Protein AF-A0A9E4FGT8-F1 (afdb_monomer)

Radius of gyration: 14.62 Å; Cα contacts (8 Å, |Δi|>4): 121; chains: 1; bounding box: 26×56×24 Å

Nearest PDB structures (foldseek):
  7x8c-assembly1_C  TM=9.550E-01  e=3.509E-07  Methanolobus vulcani
  4rgi-assembly1_A  TM=9.523E-01  e=9.139E-07  Yersinia pestis
  8wof-assembly1_B  TM=8.365E-01  e=2.311E-05  Paenibacillus sp. 453mf
  8wld-assembly1_D  TM=8.365E-01  e=2.311E-05  Paenibacillus sp. 453mf
  8wld-assembly1_O  TM=7.824E-01  e=6.019E-05  Paenibacillus sp. 453mf

Mean predicted aligned error: 7.18 Å

Structure (mmCIF, N/CA/C/O backbone):
data_AF-A0A9E4FGT8-F1
#
_entry.id   AF-A0A9E4FGT8-F1
#
loop_
_atom_site.group_PDB
_atom_site.id
_atom_site.type_symbol
_atom_site.label_atom_id
_atom_site.label_alt_id
_atom_site.label_comp_id
_atom_site.label_asym_id
_atom_site.label_entity_id
_atom_site.label_seq_id
_atom_site.pdbx_PDB_ins_code
_atom_site.Cartn_x
_atom_site.Cartn_y
_atom_site.Cartn_z
_atom_site.occupancy
_atom_site.B_iso_or_equiv
_atom_site.auth_seq_id
_atom_site.auth_comp_id
_atom_site.auth_asym_id
_atom_site.auth_atom_id
_atom_site.pdbx_PDB_model_num
ATOM 1 N N . MET A 1 1 ? 7.715 -46.374 -5.603 1.00 45.22 1 MET A N 1
ATOM 2 C CA . MET A 1 1 ? 8.047 -45.359 -6.627 1.00 45.22 1 MET A CA 1
ATOM 3 C C . MET A 1 1 ? 7.150 -44.160 -6.333 1.00 45.22 1 MET A C 1
ATOM 5 O O . MET A 1 1 ? 5.984 -44.219 -6.671 1.00 45.22 1 MET A O 1
ATOM 9 N N . SER A 1 2 ? 7.465 -43.323 -5.343 1.00 42.75 2 SER A N 1
ATOM 10 C CA . SER A 1 2 ? 8.395 -42.176 -5.365 1.00 42.75 2 SER A CA 1
ATOM 11 C C . SER A 1 2 ? 8.127 -41.145 -6.459 1.00 42.75 2 SER A C 1
ATOM 13 O O . SER A 1 2 ? 8.339 -41.447 -7.627 1.00 42.75 2 SER A O 1
ATOM 15 N N . SER A 1 3 ? 7.877 -39.920 -5.973 1.00 45.62 3 SER A N 1
ATOM 16 C CA . SER A 1 3 ? 8.182 -38.614 -6.581 1.00 45.62 3 SER A CA 1
ATOM 17 C C . SER A 1 3 ? 7.157 -38.095 -7.600 1.00 45.62 3 SER A C 1
ATOM 19 O O . SER A 1 3 ? 6.886 -38.760 -8.586 1.00 45.62 3 SER A O 1
ATOM 21 N N . ALA A 1 4 ? 6.545 -36.922 -7.448 1.00 44.25 4 ALA A N 1
ATOM 22 C CA . ALA A 1 4 ? 6.609 -35.898 -6.411 1.00 44.25 4 ALA A CA 1
ATOM 23 C C . ALA A 1 4 ? 5.266 -35.153 -6.429 1.00 44.25 4 ALA A C 1
ATOM 25 O O . ALA A 1 4 ? 4.717 -34.906 -7.503 1.00 44.25 4 ALA A O 1
ATOM 26 N N . ALA A 1 5 ? 4.750 -34.784 -5.259 1.00 47.88 5 ALA A N 1
ATOM 27 C CA . ALA A 1 5 ? 3.917 -33.597 -5.191 1.00 47.88 5 ALA A CA 1
ATOM 28 C C . ALA A 1 5 ? 4.795 -32.454 -5.720 1.00 47.88 5 ALA A C 1
ATOM 30 O O . ALA A 1 5 ? 5.863 -32.198 -5.160 1.00 47.88 5 ALA A O 1
ATOM 31 N N . ASP A 1 6 ? 4.436 -31.861 -6.860 1.00 44.66 6 ASP A N 1
ATOM 32 C CA . ASP A 1 6 ? 5.073 -30.617 -7.289 1.00 44.66 6 ASP A CA 1
ATOM 33 C C . ASP A 1 6 ? 4.512 -29.516 -6.382 1.00 44.66 6 ASP A C 1
ATOM 35 O O . ASP A 1 6 ? 3.553 -28.817 -6.695 1.00 44.66 6 ASP A O 1
ATOM 39 N N . ASP A 1 7 ? 5.082 -29.463 -5.181 1.00 45.56 7 ASP A N 1
ATOM 40 C CA . ASP A 1 7 ? 5.036 -28.380 -4.212 1.00 45.56 7 ASP A CA 1
ATOM 41 C C . ASP A 1 7 ? 5.624 -27.103 -4.850 1.00 45.56 7 ASP A C 1
ATOM 43 O O . ASP A 1 7 ? 6.754 -26.698 -4.568 1.00 45.56 7 ASP A O 1
ATOM 47 N N . ARG A 1 8 ? 4.866 -26.461 -5.748 1.00 48.03 8 ARG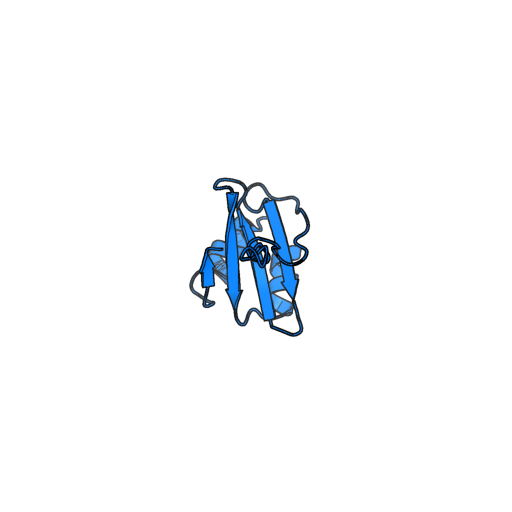 A N 1
ATOM 48 C CA . ARG A 1 8 ? 5.151 -25.103 -6.250 1.00 48.03 8 ARG A CA 1
ATOM 49 C C . ARG A 1 8 ? 3.985 -24.126 -6.109 1.00 48.03 8 ARG A C 1
ATOM 51 O O . ARG A 1 8 ? 3.969 -23.082 -6.752 1.00 48.03 8 ARG A O 1
ATOM 58 N N . GLU A 1 9 ? 3.103 -24.367 -5.145 1.00 44.72 9 GLU A N 1
ATOM 59 C CA . GLU A 1 9 ? 2.157 -23.375 -4.600 1.00 44.72 9 GLU A CA 1
ATOM 60 C C . GLU A 1 9 ? 2.879 -22.307 -3.735 1.00 44.72 9 GLU A C 1
ATOM 62 O O . GLU A 1 9 ? 2.383 -21.877 -2.695 1.00 44.72 9 GLU A O 1
ATOM 67 N N . ALA A 1 10 ? 4.098 -21.912 -4.117 1.00 43.53 10 ALA A N 1
ATOM 68 C CA . ALA A 1 10 ? 4.983 -21.051 -3.331 1.00 43.53 10 ALA A CA 1
ATOM 69 C C . ALA A 1 10 ? 5.130 -19.618 -3.886 1.00 43.53 10 ALA A C 1
ATOM 71 O 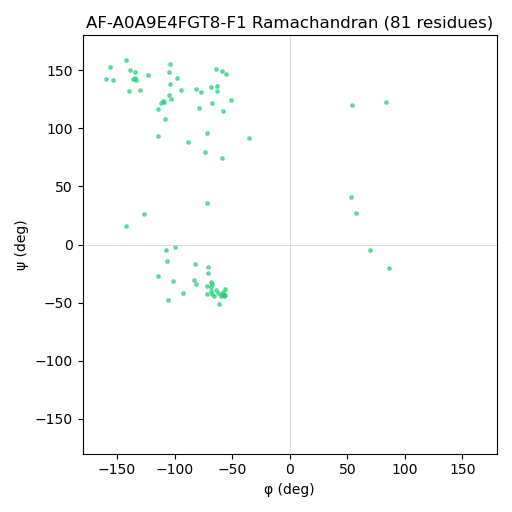O . ALA A 1 10 ? 5.767 -18.805 -3.228 1.00 43.53 10 ALA A O 1
ATOM 72 N N . ASP A 1 11 ? 4.549 -19.278 -5.047 1.00 46.84 11 ASP A N 1
ATOM 73 C CA . ASP A 1 11 ? 4.878 -18.017 -5.749 1.00 46.84 11 ASP A CA 1
ATOM 74 C C . ASP A 1 11 ? 3.684 -17.311 -6.431 1.00 46.84 11 ASP A C 1
ATOM 76 O O . ASP A 1 11 ? 3.854 -16.430 -7.267 1.00 46.84 11 ASP A O 1
ATOM 80 N N . ALA A 1 12 ? 2.437 -17.651 -6.099 1.00 49.00 12 ALA A N 1
ATOM 81 C CA . ALA A 1 12 ? 1.295 -16.876 -6.586 1.00 49.00 12 ALA A CA 1
ATOM 82 C C . ALA A 1 12 ? 1.008 -15.725 -5.612 1.00 49.00 12 ALA A C 1
ATOM 84 O O . ALA A 1 12 ? 0.210 -15.859 -4.683 1.00 49.00 12 ALA A O 1
ATOM 85 N N . LEU A 1 13 ? 1.658 -14.571 -5.812 1.00 55.59 13 LEU A N 1
ATOM 86 C CA . LEU A 1 13 ? 1.147 -13.318 -5.249 1.00 55.59 13 LEU A CA 1
ATOM 87 C C . LEU A 1 13 ? -0.336 -13.223 -5.659 1.00 55.59 13 LEU A C 1
ATOM 89 O O . LEU A 1 13 ? -0.617 -13.330 -6.858 1.00 55.59 13 LEU A O 1
ATOM 93 N N . PRO A 1 14 ? -1.296 -13.067 -4.726 1.00 60.81 14 PRO A N 1
ATOM 94 C CA . PRO A 1 14 ? -2.694 -12.895 -5.113 1.00 60.81 14 PRO A CA 1
ATOM 95 C C . PRO A 1 14 ? -2.783 -11.723 -6.074 1.00 60.81 14 PRO A C 1
ATOM 97 O O . PRO A 1 14 ? -1.989 -10.798 -5.939 1.00 60.81 14 PRO A O 1
ATOM 100 N N . ALA A 1 15 ? -3.709 -11.792 -7.034 1.00 74.88 15 ALA A N 1
ATOM 101 C CA . ALA A 1 15 ? -3.819 -10.880 -8.171 1.00 74.88 15 ALA A CA 1
ATOM 102 C C . ALA A 1 15 ? -3.442 -9.426 -7.817 1.00 74.88 15 ALA A C 1
ATOM 104 O O . ALA A 1 15 ? -4.272 -8.639 -7.365 1.00 74.88 15 ALA A O 1
ATOM 105 N N . ILE A 1 16 ? -2.164 -9.085 -8.009 1.00 81.94 16 ILE A N 1
ATOM 106 C CA . ILE A 1 16 ? -1.659 -7.724 -7.877 1.00 81.94 16 ILE A CA 1
ATOM 107 C C . ILE A 1 16 ? -1.673 -7.112 -9.268 1.00 81.94 16 ILE A C 1
ATOM 109 O O . ILE A 1 16 ? -1.215 -7.724 -10.235 1.00 81.94 16 ILE A O 1
ATOM 113 N N . HIS A 1 17 ? -2.194 -5.902 -9.381 1.00 88.00 17 HIS A N 1
ATOM 114 C CA . HIS A 1 17 ? -2.239 -5.177 -10.640 1.00 88.00 17 HIS A CA 1
ATOM 115 C C . HIS A 1 17 ? -1.184 -4.071 -10.647 1.00 88.00 17 HIS A C 1
ATOM 117 O O . HIS A 1 17 ? -0.834 -3.505 -9.607 1.00 88.00 17 HIS A O 1
ATOM 123 N N . GLY A 1 18 ? -0.659 -3.770 -11.837 1.00 88.88 18 GLY A N 1
ATOM 124 C CA . GLY A 1 18 ? 0.257 -2.651 -12.032 1.00 88.88 18 GLY A CA 1
ATOM 125 C C . GLY A 1 18 ? -0.385 -1.327 -11.619 1.00 88.88 18 GLY A C 1
ATOM 126 O O . GLY A 1 18 ? -1.605 -1.166 -11.706 1.00 88.88 18 GLY A O 1
ATOM 127 N N . VAL A 1 19 ? 0.431 -0.391 -11.141 1.00 88.88 19 VAL A N 1
ATOM 128 C CA . VAL A 1 19 ? -0.011 0.969 -10.813 1.00 88.88 19 VAL A CA 1
ATOM 129 C C . VAL A 1 19 ? 0.977 1.985 -11.362 1.00 88.88 19 VAL A C 1
ATOM 131 O O . VAL A 1 19 ? 2.181 1.741 -11.388 1.00 88.88 19 VAL A O 1
ATOM 134 N N . GLU A 1 20 ? 0.468 3.155 -11.732 1.00 86.00 20 GLU A N 1
ATOM 135 C CA . GLU A 1 20 ? 1.298 4.295 -12.108 1.00 86.00 20 GLU A CA 1
ATOM 136 C C . GLU A 1 20 ? 1.975 4.858 -10.845 1.00 86.00 20 GLU A C 1
ATOM 138 O O . GLU A 1 20 ? 1.371 5.591 -10.054 1.00 86.00 20 GLU A O 1
ATOM 143 N N . SER A 1 21 ? 3.219 4.443 -10.591 1.00 86.56 21 SER A N 1
ATOM 144 C CA . SER A 1 21 ? 4.077 4.978 -9.530 1.00 86.56 21 SER A CA 1
ATOM 145 C C . SER A 1 21 ? 5.549 4.685 -9.809 1.00 86.56 21 SER A C 1
ATOM 147 O O . SER A 1 21 ? 5.916 3.593 -10.229 1.00 86.56 21 SER A O 1
ATOM 149 N N . SER A 1 22 ? 6.425 5.633 -9.473 1.00 87.44 22 SER A N 1
ATOM 150 C CA . SER A 1 22 ? 7.880 5.447 -9.544 1.00 87.44 22 SER A CA 1
ATOM 151 C C . SER A 1 22 ? 8.435 4.488 -8.483 1.00 87.44 22 SER A C 1
ATOM 153 O O . SER A 1 22 ? 9.549 3.992 -8.621 1.00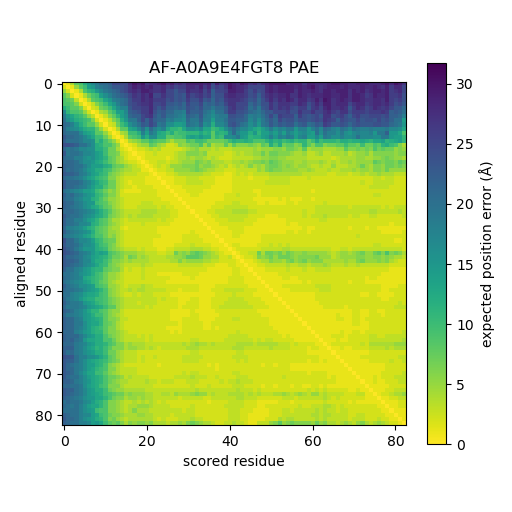 87.44 22 SER A O 1
ATOM 155 N N . SER A 1 23 ? 7.687 4.239 -7.402 1.00 90.38 23 SER A N 1
ATOM 156 C CA . SER A 1 23 ? 8.157 3.450 -6.252 1.00 90.38 23 SER A CA 1
ATOM 157 C C . SER A 1 23 ? 7.402 2.138 -6.060 1.00 90.38 23 SER A C 1
ATOM 159 O O . SER A 1 23 ? 7.972 1.189 -5.522 1.00 90.38 23 SER A O 1
ATOM 161 N N . ILE A 1 24 ? 6.144 2.063 -6.498 1.00 93.81 24 ILE A N 1
ATOM 162 C CA . ILE A 1 24 ? 5.298 0.874 -6.369 1.00 93.81 24 ILE A CA 1
ATOM 163 C C . ILE A 1 24 ? 5.000 0.338 -7.767 1.00 93.81 24 ILE A C 1
ATOM 165 O O . ILE A 1 24 ? 4.357 1.009 -8.560 1.00 93.81 24 ILE A O 1
ATOM 169 N N . ALA A 1 25 ? 5.465 -0.872 -8.061 1.00 92.94 25 ALA A N 1
ATOM 170 C CA . ALA A 1 25 ? 5.249 -1.526 -9.347 1.00 92.94 25 ALA A CA 1
ATOM 171 C C . ALA A 1 25 ? 3.875 -2.195 -9.439 1.00 92.94 25 ALA A C 1
ATOM 173 O O . ALA A 1 25 ? 3.306 -2.280 -10.523 1.00 92.94 25 ALA A O 1
ATOM 174 N N . ALA A 1 26 ? 3.365 -2.730 -8.329 1.00 93.00 26 ALA A N 1
ATOM 175 C CA . ALA A 1 26 ? 2.058 -3.371 -8.292 1.00 93.00 26 ALA A CA 1
ATOM 176 C C . ALA A 1 26 ? 1.467 -3.378 -6.883 1.00 93.00 26 ALA A C 1
ATOM 178 O O . ALA A 1 26 ? 2.200 -3.382 -5.888 1.00 93.00 26 ALA A O 1
ATOM 179 N N . VAL A 1 27 ? 0.138 -3.399 -6.829 1.00 94.00 27 VAL A N 1
ATOM 180 C CA . VAL A 1 27 ? -0.657 -3.441 -5.602 1.00 94.00 27 VAL A CA 1
ATOM 181 C C . VAL A 1 27 ? -1.742 -4.501 -5.750 1.00 94.00 27 VAL A C 1
ATOM 183 O O . VAL A 1 27 ? -2.322 -4.640 -6.822 1.00 94.00 27 VAL A O 1
ATOM 186 N N . GLY A 1 28 ? -2.035 -5.233 -4.682 1.00 94.12 28 GLY A N 1
ATOM 187 C CA . GLY A 1 28 ? -3.262 -6.018 -4.569 1.00 94.12 28 GLY A CA 1
ATOM 188 C C . GLY A 1 28 ? -3.834 -5.902 -3.169 1.00 94.12 28 GLY A C 1
ATOM 189 O O . GLY A 1 28 ? -3.096 -5.704 -2.205 1.00 94.12 28 GLY A O 1
ATOM 190 N N . TYR A 1 29 ? -5.150 -6.007 -3.054 1.00 94.88 29 TYR A N 1
ATOM 191 C CA . TYR A 1 29 ? -5.835 -5.884 -1.777 1.00 94.88 29 TYR A CA 1
ATOM 192 C C . TYR A 1 29 ? -6.963 -6.900 -1.670 1.00 94.88 29 TYR A C 1
ATOM 194 O O . TYR A 1 29 ? -7.778 -7.029 -2.581 1.00 94.88 29 TYR A O 1
ATOM 202 N N . ASP A 1 30 ? -7.007 -7.601 -0.542 1.00 92.06 30 ASP A N 1
ATOM 203 C CA . ASP A 1 30 ? -8.111 -8.476 -0.170 1.00 92.06 30 ASP A CA 1
ATOM 204 C C . ASP A 1 30 ? -8.895 -7.820 0.983 1.00 92.06 30 ASP A C 1
ATOM 206 O O . ASP A 1 30 ? -8.390 -7.775 2.111 1.00 92.06 30 ASP A O 1
ATOM 210 N N . PRO A 1 31 ? -10.120 -7.314 0.739 1.00 88.75 31 PRO A N 1
ATOM 211 C CA . PRO A 1 31 ? -10.937 -6.674 1.769 1.00 88.75 31 PRO A CA 1
ATOM 212 C C . PRO A 1 31 ? -11.495 -7.664 2.799 1.00 88.75 31 PRO A C 1
ATOM 214 O O . PRO A 1 31 ? -11.789 -7.260 3.926 1.00 88.75 31 PRO A O 1
ATOM 217 N N . THR A 1 32 ? -11.639 -8.946 2.446 1.00 91.19 32 THR A N 1
ATOM 218 C CA . THR A 1 32 ? -12.143 -9.989 3.347 1.00 91.19 32 THR A CA 1
ATOM 219 C C . THR A 1 32 ? -11.105 -10.320 4.409 1.00 91.19 32 THR A C 1
ATOM 221 O O . THR A 1 32 ? -11.444 -10.439 5.585 1.00 91.19 32 THR A O 1
ATOM 224 N N . THR A 1 33 ? -9.833 -10.420 4.015 1.00 92.31 33 THR A N 1
ATOM 225 C CA . THR A 1 33 ? -8.727 -10.719 4.940 1.00 92.31 33 THR A CA 1
ATOM 226 C C . THR A 1 33 ? -7.923 -9.491 5.372 1.00 92.31 33 THR A C 1
ATOM 228 O O . THR A 1 33 ? -7.012 -9.622 6.189 1.00 92.31 33 THR A O 1
ATOM 231 N N . ARG A 1 34 ? -8.262 -8.298 4.859 1.00 95.38 34 ARG A N 1
ATOM 232 C CA . ARG A 1 34 ? -7.571 -7.016 5.107 1.00 95.38 34 ARG A CA 1
ATOM 233 C C . ARG A 1 34 ? -6.073 -7.087 4.818 1.00 95.38 34 ARG A C 1
ATOM 235 O O . ARG A 1 34 ? -5.242 -6.564 5.563 1.00 95.38 34 ARG A O 1
ATOM 242 N N . ARG A 1 35 ? -5.730 -7.774 3.733 1.00 95.81 35 ARG A N 1
ATOM 243 C CA . ARG A 1 35 ? -4.349 -8.009 3.315 1.00 95.81 35 ARG A CA 1
ATOM 244 C C . ARG A 1 35 ? -3.990 -7.100 2.160 1.00 95.81 35 ARG A C 1
ATOM 246 O O . ARG A 1 35 ? -4.662 -7.110 1.133 1.00 95.81 35 ARG A O 1
ATOM 253 N N . LEU A 1 36 ? -2.911 -6.347 2.328 1.00 95.50 36 LEU A N 1
ATOM 254 C CA . LEU A 1 36 ? -2.356 -5.481 1.298 1.00 95.50 36 LEU A CA 1
ATOM 255 C C . LEU A 1 36 ? -1.036 -6.062 0.794 1.00 95.50 36 LEU A C 1
ATOM 257 O O . LEU A 1 36 ? -0.088 -6.246 1.552 1.00 95.50 36 LEU A O 1
ATOM 261 N N . TYR A 1 37 ? -0.975 -6.295 -0.506 1.00 95.31 37 TYR A N 1
ATOM 262 C CA . TYR A 1 37 ? 0.185 -6.794 -1.222 1.00 95.31 37 TYR A CA 1
ATOM 263 C C . TYR A 1 37 ? 0.819 -5.646 -1.994 1.00 95.31 37 TYR A C 1
ATOM 265 O O . TYR A 1 37 ? 0.137 -4.944 -2.740 1.00 95.31 37 TYR A O 1
ATOM 273 N N . LEU A 1 38 ? 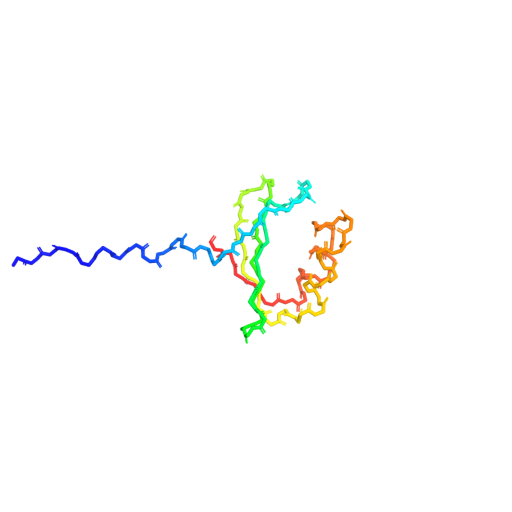2.125 -5.455 -1.827 1.00 94.00 38 LEU A N 1
ATOM 274 C CA . LEU A 1 38 ? 2.884 -4.400 -2.489 1.00 94.00 38 LEU A CA 1
ATOM 275 C C . LEU A 1 38 ? 4.126 -4.976 -3.140 1.00 94.00 38 LEU A C 1
ATOM 277 O O . LEU A 1 38 ? 4.886 -5.685 -2.488 1.00 94.00 38 LEU A O 1
ATOM 281 N N . ARG A 1 39 ? 4.381 -4.599 -4.392 1.00 93.62 39 ARG A N 1
ATOM 282 C CA . ARG A 1 39 ? 5.663 -4.831 -5.060 1.00 93.62 39 ARG A CA 1
ATOM 283 C C . ARG A 1 39 ? 6.357 -3.500 -5.291 1.00 93.62 39 ARG A C 1
ATOM 285 O O . ARG A 1 39 ? 5.806 -2.631 -5.965 1.00 93.62 39 ARG A O 1
ATOM 292 N N . PHE A 1 40 ? 7.561 -3.334 -4.756 1.00 92.19 40 PHE A N 1
ATOM 293 C CA . PHE A 1 40 ? 8.343 -2.112 -4.950 1.00 92.19 40 PHE A CA 1
ATOM 294 C C . PHE A 1 40 ? 9.075 -2.142 -6.291 1.00 92.19 40 PHE A C 1
ATOM 296 O O . PHE A 1 40 ? 9.724 -3.130 -6.621 1.00 92.19 40 PHE A O 1
ATOM 303 N N . ALA A 1 41 ? 9.005 -1.045 -7.046 1.00 89.81 41 ALA A N 1
ATOM 304 C CA . ALA A 1 41 ? 9.628 -0.943 -8.366 1.00 89.81 41 ALA A CA 1
ATOM 305 C C . ALA A 1 41 ? 11.163 -0.938 -8.293 1.00 89.81 41 ALA A C 1
ATOM 307 O O . ALA A 1 41 ? 11.815 -1.589 -9.101 1.00 89.81 41 ALA A O 1
ATOM 308 N N . GLY A 1 42 ? 11.741 -0.251 -7.300 1.00 88.38 42 GLY A N 1
ATOM 309 C CA . GLY A 1 42 ? 13.197 -0.107 -7.196 1.00 88.38 42 GLY A CA 1
ATOM 310 C C . GLY A 1 42 ? 13.935 -1.386 -6.787 1.00 88.38 42 GLY A C 1
ATOM 311 O O . GLY A 1 42 ? 15.037 -1.630 -7.260 1.00 88.38 42 GLY A O 1
ATOM 312 N N . SER A 1 43 ? 13.344 -2.202 -5.909 1.00 86.31 43 SER A N 1
ATOM 313 C CA . SER A 1 43 ? 13.978 -3.426 -5.392 1.00 86.31 43 SER A CA 1
ATOM 314 C C . SER A 1 43 ? 13.391 -4.716 -5.959 1.00 86.31 43 SER A C 1
ATOM 316 O O . SER A 1 43 ? 13.967 -5.778 -5.753 1.00 86.31 43 SER A O 1
ATOM 318 N N . GLY A 1 44 ? 12.221 -4.652 -6.601 1.00 86.06 44 GLY A N 1
ATOM 319 C CA . GLY A 1 44 ? 11.445 -5.828 -6.999 1.00 86.06 44 GLY A CA 1
ATOM 320 C C . GLY A 1 44 ? 10.814 -6.593 -5.829 1.00 86.06 44 GLY A C 1
ATOM 321 O O . GLY A 1 44 ? 10.051 -7.526 -6.057 1.00 86.06 44 GLY A O 1
ATOM 322 N N . ASN A 1 45 ? 11.090 -6.199 -4.580 1.00 91.75 45 ASN A N 1
ATOM 323 C CA . ASN A 1 45 ? 10.630 -6.915 -3.396 1.00 91.75 45 ASN A CA 1
ATOM 324 C C . ASN A 1 45 ? 9.114 -6.820 -3.235 1.00 91.75 45 ASN A C 1
ATOM 326 O O . ASN A 1 45 ? 8.538 -5.729 -3.326 1.00 91.75 45 ASN A O 1
ATOM 330 N N . ALA A 1 46 ? 8.503 -7.957 -2.912 1.00 92.06 46 ALA A N 1
ATOM 331 C CA . ALA A 1 46 ? 7.104 -8.046 -2.545 1.00 92.06 46 ALA A CA 1
ATOM 332 C C . ALA A 1 46 ? 6.934 -8.070 -1.019 1.00 92.06 46 ALA A C 1
ATOM 334 O O . ALA A 1 46 ? 7.736 -8.641 -0.280 1.00 92.06 46 ALA A O 1
ATOM 335 N N . TYR A 1 47 ? 5.880 -7.421 -0.542 1.00 93.62 47 TYR A N 1
ATOM 336 C CA . TYR A 1 47 ? 5.522 -7.348 0.865 1.00 93.62 47 TYR A CA 1
ATOM 337 C C . TYR A 1 47 ? 4.034 -7.603 1.032 1.00 93.62 47 TYR A C 1
ATOM 339 O O . TYR A 1 47 ? 3.220 -7.142 0.232 1.00 93.62 47 TYR A O 1
ATOM 347 N N . LEU A 1 48 ? 3.703 -8.290 2.115 1.00 94.56 48 LEU A N 1
ATOM 348 C CA . LEU A 1 48 ? 2.354 -8.456 2.620 1.00 94.56 48 LEU A CA 1
ATOM 349 C C . LEU A 1 48 ? 2.214 -7.661 3.913 1.00 94.56 48 LEU A C 1
ATOM 351 O O . LEU A 1 48 ? 2.958 -7.897 4.863 1.00 94.56 48 LEU A O 1
ATOM 355 N N . TYR A 1 49 ? 1.249 -6.754 3.944 1.00 96.25 49 TYR A N 1
ATOM 356 C CA . TYR A 1 49 ? 0.795 -6.037 5.126 1.00 96.25 49 TYR A CA 1
ATOM 357 C C . TYR A 1 49 ? -0.539 -6.614 5.602 1.00 96.25 49 TYR A C 1
ATOM 359 O O . TYR A 1 49 ? -1.427 -6.912 4.798 1.00 96.25 49 TYR A O 1
ATOM 367 N N . HIS A 1 50 ? -0.670 -6.767 6.914 1.00 95.62 50 HIS A N 1
ATOM 368 C CA . HIS A 1 50 ? -1.846 -7.327 7.573 1.00 95.62 50 HIS A CA 1
ATOM 369 C C . HIS A 1 50 ? -2.695 -6.232 8.222 1.00 95.62 50 HIS A C 1
ATOM 371 O O . HIS A 1 50 ? -2.183 -5.169 8.569 1.00 95.62 50 HIS A O 1
ATOM 377 N N . ASP A 1 51 ? -3.988 -6.516 8.394 1.00 96.56 51 ASP A N 1
ATOM 378 C CA . ASP A 1 51 ? -4.949 -5.654 9.091 1.00 96.56 51 ASP A CA 1
ATOM 379 C C . ASP A 1 51 ? -5.085 -4.241 8.500 1.00 96.56 51 ASP A C 1
ATOM 381 O O . ASP A 1 51 ? -5.471 -3.302 9.195 1.00 96.56 51 ASP A O 1
ATOM 385 N N . VAL A 1 52 ? -4.819 -4.087 7.198 1.00 96.50 52 VAL A N 1
ATOM 386 C CA . VAL A 1 52 ? -4.951 -2.805 6.496 1.00 96.50 52 VAL A CA 1
ATOM 387 C C . VAL A 1 52 ? -6.431 -2.550 6.183 1.00 96.50 52 VAL A C 1
ATOM 389 O O . VAL A 1 52 ? -7.035 -3.330 5.438 1.00 96.50 52 VAL A O 1
ATOM 392 N N . PRO A 1 53 ? -7.052 -1.483 6.717 1.00 96.81 53 PRO A N 1
ATOM 393 C CA . PRO A 1 53 ? -8.451 -1.170 6.454 1.00 96.81 53 PRO A CA 1
ATOM 394 C C . PRO A 1 53 ? -8.706 -0.833 4.977 1.00 96.81 53 PRO A C 1
ATOM 396 O O . PRO A 1 53 ? -7.831 -0.249 4.332 1.00 96.81 53 PRO A O 1
ATOM 399 N N . PRO A 1 54 ? -9.921 -1.091 4.454 1.00 95.06 54 PRO A N 1
ATOM 400 C CA . PRO A 1 54 ? -10.267 -0.743 3.075 1.00 95.06 54 PRO A CA 1
ATOM 401 C C . PRO A 1 54 ? -10.075 0.745 2.773 1.00 95.06 54 PRO A C 1
ATOM 403 O O . PRO A 1 54 ? -9.531 1.085 1.731 1.00 95.06 54 PRO A O 1
ATOM 406 N N . ALA A 1 55 ? -10.406 1.622 3.730 1.00 96.69 55 ALA A N 1
ATOM 407 C CA . ALA A 1 55 ? -10.206 3.066 3.607 1.00 96.69 55 ALA A CA 1
ATOM 408 C C . ALA A 1 55 ? -8.734 3.444 3.347 1.00 96.69 55 ALA A C 1
ATOM 410 O O . ALA A 1 55 ? -8.450 4.267 2.484 1.00 96.69 55 ALA A O 1
ATOM 411 N N . THR A 1 56 ? -7.787 2.789 4.024 1.00 96.88 56 THR A N 1
ATOM 412 C CA . THR A 1 56 ? -6.351 3.036 3.828 1.00 96.88 56 THR A CA 1
ATOM 413 C C . THR A 1 56 ? -5.880 2.571 2.451 1.00 96.88 56 THR A C 1
ATOM 415 O O . THR A 1 56 ? -5.039 3.221 1.832 1.00 96.88 56 THR A O 1
ATOM 418 N N . PHE A 1 57 ? -6.425 1.461 1.943 1.00 96.06 57 PHE A N 1
ATOM 419 C CA . PHE A 1 57 ? -6.170 1.025 0.568 1.00 96.06 57 PHE A CA 1
ATOM 420 C C . PHE A 1 57 ? -6.745 2.019 -0.454 1.00 96.06 57 PHE A C 1
ATOM 422 O O . PHE A 1 57 ? -6.065 2.403 -1.406 1.00 96.06 57 PHE A O 1
ATOM 429 N N . ASP A 1 58 ? -7.966 2.487 -0.225 1.00 96.00 58 ASP A N 1
ATOM 430 C CA . ASP A 1 58 ? -8.628 3.525 -1.009 1.00 96.00 58 ASP A CA 1
ATOM 431 C C . ASP A 1 58 ? -7.801 4.824 -1.081 1.00 96.00 58 ASP A C 1
ATOM 433 O O . ASP A 1 58 ? -7.667 5.428 -2.152 1.00 96.00 58 ASP A O 1
ATOM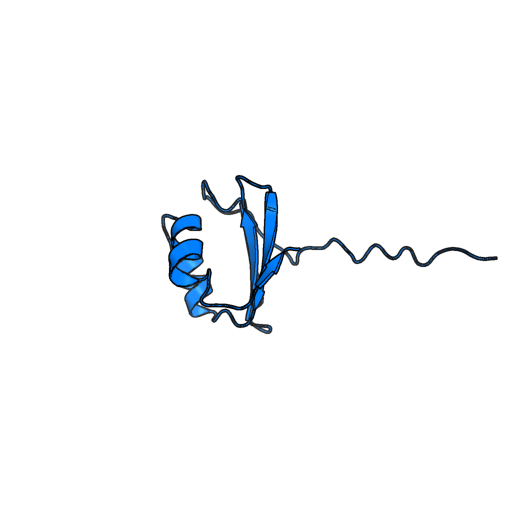 437 N N . GLU A 1 59 ? -7.224 5.255 0.041 1.00 96.56 59 GLU A N 1
ATOM 438 C CA . GLU A 1 59 ? -6.326 6.412 0.111 1.00 96.56 59 GLU A CA 1
ATOM 439 C C . GLU A 1 59 ? -4.999 6.155 -0.616 1.00 96.56 59 GLU A C 1
ATOM 441 O O . GLU A 1 59 ? -4.560 6.998 -1.400 1.00 96.56 59 GLU A O 1
ATOM 446 N N . LEU A 1 60 ? -4.398 4.969 -0.451 1.00 95.69 60 LEU A N 1
ATOM 447 C CA . LEU A 1 60 ? -3.192 4.564 -1.184 1.00 95.69 60 LEU A CA 1
ATOM 448 C C . LEU A 1 60 ? -3.406 4.631 -2.703 1.00 95.69 60 LEU A C 1
ATOM 450 O O . LEU A 1 60 ? -2.536 5.105 -3.437 1.00 95.69 60 LEU A O 1
ATOM 454 N N . MET A 1 61 ? -4.554 4.165 -3.195 1.00 94.50 61 MET A N 1
ATOM 455 C CA . MET A 1 61 ? -4.850 4.168 -4.628 1.00 94.50 61 MET A CA 1
ATOM 456 C C . MET A 1 61 ? -5.011 5.586 -5.190 1.00 94.50 61 MET A C 1
ATOM 458 O O . MET A 1 61 ? -4.566 5.840 -6.315 1.00 94.50 61 MET A O 1
ATOM 462 N N . ARG A 1 62 ? -5.559 6.513 -4.392 1.00 94.62 62 ARG A N 1
ATOM 463 C CA . ARG A 1 62 ? -5.727 7.938 -4.733 1.00 94.62 62 ARG A CA 1
ATOM 464 C C . ARG A 1 62 ? -4.470 8.784 -4.510 1.00 94.62 62 ARG A C 1
ATOM 466 O O . ARG A 1 62 ? -4.391 9.885 -5.046 1.00 94.62 62 ARG A O 1
ATOM 473 N N . ALA A 1 63 ? -3.497 8.295 -3.744 1.00 93.62 63 ALA A N 1
ATOM 474 C CA . ALA A 1 63 ? -2.276 9.031 -3.452 1.00 93.62 63 ALA A CA 1
ATOM 475 C C . ALA A 1 63 ? -1.458 9.309 -4.724 1.00 93.62 63 ALA A C 1
ATOM 477 O O . ALA A 1 63 ? -1.168 8.396 -5.509 1.00 93.62 63 ALA A O 1
ATOM 478 N N . GLU A 1 64 ? -1.026 10.565 -4.866 1.00 89.19 64 GLU A N 1
ATOM 479 C CA . GLU A 1 64 ? -0.132 11.027 -5.937 1.00 89.19 64 GLU A CA 1
ATOM 480 C C . GLU A 1 64 ? 1.228 10.314 -5.862 1.00 89.19 64 GLU A C 1
ATOM 482 O O . GLU A 1 64 ? 1.752 9.830 -6.863 1.00 89.19 64 GLU A O 1
ATOM 487 N N . SER A 1 65 ? 1.755 10.141 -4.644 1.00 92.75 65 SER A N 1
ATOM 488 C CA . SER A 1 65 ? 2.956 9.349 -4.375 1.00 92.75 65 SER A CA 1
ATOM 489 C C . SER A 1 65 ? 2.622 8.117 -3.540 1.00 92.75 65 SER A C 1
ATOM 491 O O . SER A 1 65 ? 2.628 8.153 -2.309 1.00 92.75 65 SER A O 1
ATOM 493 N N . LYS A 1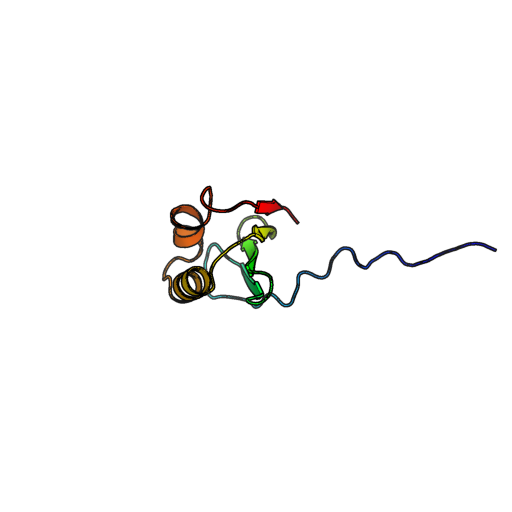 66 ? 2.371 6.990 -4.216 1.00 94.50 66 LYS A N 1
ATOM 494 C CA . LYS A 1 66 ? 2.077 5.700 -3.562 1.00 94.50 66 LYS A CA 1
ATOM 495 C C . LYS A 1 66 ? 3.211 5.249 -2.641 1.00 94.50 66 LYS A C 1
ATOM 497 O O . LYS A 1 66 ? 2.960 4.832 -1.518 1.00 94.50 66 LYS A O 1
ATOM 502 N N . GLY A 1 67 ? 4.466 5.394 -3.072 1.00 92.75 67 GLY A N 1
ATOM 503 C CA . GLY A 1 67 ? 5.628 5.094 -2.228 1.00 92.75 67 GLY A CA 1
ATOM 504 C C . GLY A 1 67 ? 5.734 6.011 -1.006 1.00 92.75 67 GLY A C 1
ATOM 505 O O . GLY A 1 67 ? 6.063 5.543 0.083 1.00 92.75 67 GLY A O 1
ATOM 506 N N . GLY A 1 68 ? 5.417 7.301 -1.168 1.00 94.69 68 GLY A N 1
ATOM 507 C CA . GLY A 1 68 ? 5.340 8.254 -0.061 1.00 94.69 68 GLY A CA 1
ATOM 508 C C . GLY A 1 68 ? 4.279 7.848 0.958 1.00 94.69 68 GLY A C 1
ATOM 509 O O . GLY A 1 68 ? 4.606 7.682 2.128 1.00 94.69 68 GLY A O 1
ATOM 510 N N . PHE A 1 69 ? 3.056 7.581 0.490 1.00 96.19 69 PHE A N 1
ATOM 511 C CA . PHE A 1 69 ? 1.944 7.125 1.327 1.00 96.19 69 PHE A CA 1
ATOM 512 C C . PHE A 1 69 ? 2.275 5.835 2.079 1.00 96.19 69 PHE A C 1
ATOM 514 O O . PHE A 1 69 ? 2.021 5.730 3.275 1.00 96.19 69 PHE A O 1
ATOM 521 N N . VAL A 1 70 ? 2.890 4.852 1.410 1.00 95.12 70 VAL A N 1
ATOM 522 C CA . VAL A 1 70 ? 3.312 3.615 2.079 1.00 95.12 70 VAL A CA 1
ATOM 523 C C . VAL A 1 70 ? 4.302 3.919 3.199 1.00 95.12 70 VAL A C 1
ATOM 525 O O . VAL A 1 70 ? 4.156 3.375 4.287 1.00 95.12 70 VAL A O 1
ATOM 528 N N . ASN A 1 71 ? 5.283 4.794 2.978 1.00 94.31 71 ASN A N 1
ATOM 529 C CA . ASN A 1 71 ? 6.271 5.125 4.005 1.00 94.31 71 ASN A CA 1
ATOM 530 C C . ASN A 1 71 ? 5.691 5.905 5.194 1.00 94.31 71 ASN A C 1
ATOM 532 O O . ASN A 1 71 ? 6.204 5.739 6.297 1.00 94.31 71 ASN A O 1
ATOM 536 N N . THR A 1 72 ? 4.672 6.743 4.986 1.00 95.19 72 THR A N 1
ATOM 537 C CA . THR A 1 72 ? 4.097 7.590 6.044 1.00 95.19 72 THR A CA 1
ATOM 538 C C . THR A 1 72 ? 2.914 6.956 6.764 1.00 95.19 72 THR A C 1
ATOM 540 O O . THR A 1 72 ? 2.819 7.074 7.980 1.00 95.19 72 THR A O 1
ATOM 543 N N . MET A 1 73 ? 2.016 6.294 6.033 1.00 96.12 73 MET A N 1
ATOM 544 C CA . MET A 1 73 ? 0.741 5.808 6.571 1.00 96.12 73 MET A CA 1
ATOM 545 C C . MET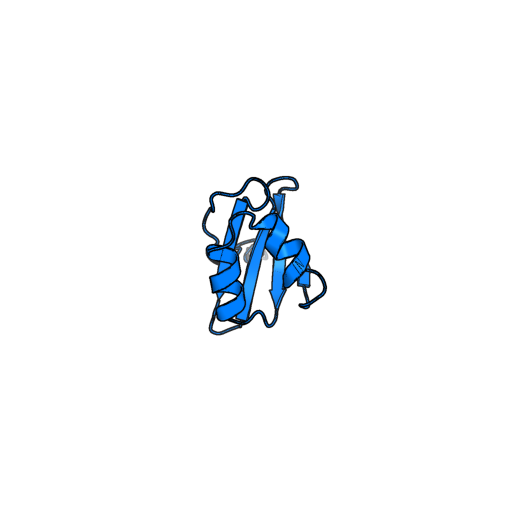 A 1 73 ? 0.753 4.312 6.878 1.00 96.12 73 MET A C 1
ATOM 547 O O . MET A 1 73 ? 0.064 3.872 7.797 1.00 96.12 73 MET A O 1
ATOM 55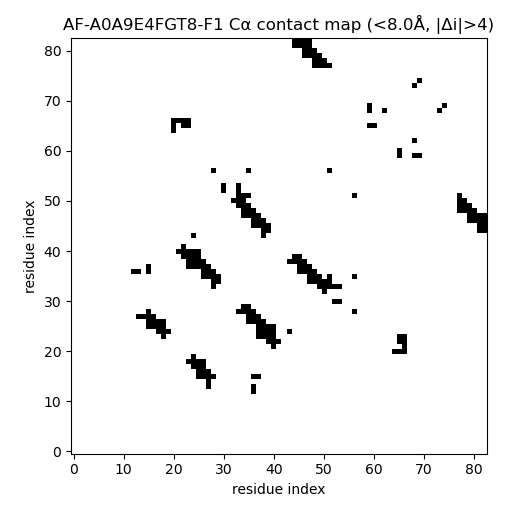1 N N . ILE A 1 74 ? 1.521 3.517 6.125 1.00 95.44 74 ILE A N 1
ATOM 552 C CA . ILE A 1 74 ? 1.448 2.048 6.195 1.00 95.44 74 ILE A CA 1
ATOM 553 C C . ILE A 1 74 ? 2.654 1.453 6.934 1.00 95.44 74 ILE A C 1
ATOM 555 O O . ILE A 1 74 ? 2.514 0.592 7.807 1.00 95.44 74 ILE A O 1
ATOM 559 N N . LYS A 1 75 ? 3.865 1.890 6.590 1.00 91.88 75 LYS A N 1
ATOM 560 C CA . LYS A 1 75 ? 5.113 1.358 7.134 1.00 91.88 75 LYS A CA 1
ATOM 561 C C . LYS A 1 75 ? 5.236 1.717 8.614 1.00 91.88 75 LYS A C 1
ATOM 563 O O . LYS A 1 75 ? 5.243 2.883 8.978 1.00 91.88 75 LYS A O 1
ATOM 568 N N . GLY A 1 76 ? 5.363 0.698 9.462 1.00 91.44 76 GLY A N 1
ATOM 569 C CA . GLY A 1 76 ? 5.428 0.858 10.919 1.00 91.44 76 GLY A CA 1
ATOM 570 C C . GLY A 1 76 ? 4.059 0.915 11.604 1.00 91.44 76 GLY A C 1
ATOM 571 O O . GLY A 1 76 ? 3.984 0.595 12.785 1.00 91.44 76 GLY A O 1
ATOM 572 N N . SER A 1 77 ? 2.990 1.227 10.866 1.00 94.88 77 SER A N 1
ATOM 573 C CA . SER A 1 77 ? 1.607 1.210 11.367 1.00 94.88 77 SER A CA 1
ATOM 574 C C . SER A 1 77 ? 0.983 -0.186 11.334 1.00 94.88 77 SER A C 1
ATOM 576 O O . SER A 1 77 ? 0.148 -0.509 12.174 1.00 94.88 77 SER A O 1
ATOM 578 N N . TYR A 1 78 ? 1.394 -1.021 10.375 1.00 96.12 78 TYR A N 1
ATOM 579 C CA . TYR A 1 78 ? 0.857 -2.367 10.180 1.00 96.12 78 TYR A CA 1
ATOM 580 C C . TYR A 1 78 ? 1.953 -3.427 10.236 1.00 96.12 78 TYR A C 1
ATOM 582 O O . TYR A 1 78 ? 3.083 -3.216 9.779 1.00 96.12 78 TYR A O 1
ATOM 590 N N . GLY A 1 79 ? 1.591 -4.598 10.765 1.00 95.12 79 GLY A N 1
ATOM 591 C CA . GLY A 1 79 ? 2.436 -5.784 10.717 1.00 95.12 79 GLY A CA 1
ATOM 592 C C . GLY A 1 79 ? 2.656 -6.218 9.272 1.00 95.12 79 GLY A C 1
ATOM 593 O O . GLY A 1 79 ? 1.718 -6.235 8.473 1.00 95.12 79 GLY A O 1
AT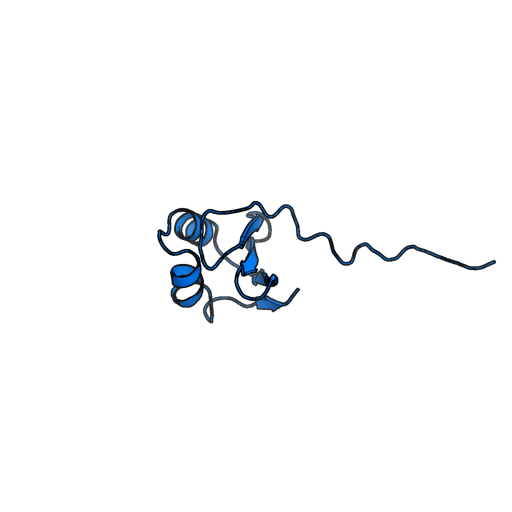OM 594 N N . TYR A 1 80 ? 3.894 -6.566 8.929 1.00 95.38 80 TYR A N 1
ATOM 595 C CA . TYR A 1 80 ? 4.240 -6.951 7.568 1.00 95.38 80 TYR A CA 1
ATOM 596 C C . TYR A 1 80 ? 5.249 -8.090 7.516 1.00 95.38 80 TYR A C 1
ATOM 598 O O . TYR A 1 80 ? 6.014 -8.328 8.453 1.00 95.38 80 TYR A O 1
ATOM 606 N N . ARG A 1 81 ? 5.271 -8.772 6.374 1.00 94.12 81 ARG A N 1
ATOM 607 C CA . ARG A 1 81 ? 6.261 -9.785 6.016 1.00 94.12 81 ARG A CA 1
ATOM 608 C C . ARG A 1 81 ? 6.704 -9.572 4.573 1.00 94.12 81 ARG A C 1
ATOM 610 O O . ARG A 1 81 ? 5.898 -9.223 3.715 1.00 94.12 81 ARG A O 1
ATOM 617 N N . ARG A 1 82 ? 7.990 -9.797 4.311 1.00 92.06 82 ARG A N 1
ATOM 618 C CA . ARG A 1 82 ? 8.518 -9.882 2.947 1.00 92.06 82 ARG A CA 1
ATOM 619 C C . ARG A 1 82 ? 8.155 -11.240 2.345 1.00 92.06 82 ARG A C 1
ATOM 621 O O . ARG A 1 82 ? 8.339 -12.252 3.024 1.00 92.06 82 ARG A O 1
ATOM 628 N N . LEU A 1 83 ? 7.621 -11.218 1.129 1.00 88.06 83 LEU A N 1
ATOM 629 C CA . LEU A 1 83 ? 7.308 -12.404 0.333 1.00 88.06 83 LEU A CA 1
ATOM 630 C C . LEU A 1 83 ? 8.537 -12.821 -0.479 1.00 88.06 83 LEU A C 1
ATOM 632 O O . LEU A 1 83 ? 9.294 -11.909 -0.897 1.00 88.06 83 LEU A O 1
#

Sequence (83 aa):
MSSAADDREADALPAIHGVESSSIAAVGYDPTTRRLYLRFAGSGNAYLYHDVPPATFDELMRAESKGGFVNTMIKGSYGYRRL

Secondary structure (DSSP, 8-state):
--------TT----S-EE-S-SSEEEEEEETTTTEEEEEETTT--EEEE-S--HHHHHHHHH-S-HHHHIIIIIBTTB-EEE-

Solvent-accessible surface area (backbone atoms only — not comparable to full-atom values): 4974 Å² total; per-residue (Å²): 137,83,88,72,85,82,87,66,93,80,74,79,74,70,84,54,44,76,49,97,45,90,41,31,42,26,44,22,74,39,78,90,74,18,34,38,37,40,25,31,50,84,77,66,50,36,34,41,33,42,78,47,52,65,67,59,53,56,48,44,72,70,39,88,49,42,46,57,43,40,61,70,68,43,55,86,71,41,60,68,47,79,104

pLDDT: mean 85.08, std 17.43, range [42.75, 96.88]

Foldseek 3Di:
DDDDDPPPPPDDPDDWDADPAPFWGTWDADQVFRWIWTQTPVPRWIKIWGPHHPVLVVVLNVDPHNVVSCVPPPVPPTDMDID